Protein AF-A0A444Z2K1-F1 (afdb_monomer)

Solvent-accessible surface area (backbone atoms only — not comparable to full-atom values): 7486 Å² total; per-residue (Å²): 133,87,80,71,58,96,63,53,49,80,42,76,71,80,52,98,78,77,30,46,31,40,34,45,32,90,98,56,72,36,45,38,31,60,82,79,30,40,27,75,74,65,79,60,45,78,71,68,74,71,71,76,68,82,63,88,72,92,58,84,81,56,94,86,63,75,82,80,78,75,50,54,14,87,72,84,62,49,70,81,41,42,58,90,69,32,64,67,61,53,51,52,52,51,50,49,52,50,50,52,52,52,51,53,53,54,66,69,66,56,78,82,73,96,77,135

InterPro domains:
  IPR001878 Zinc finger, CCHC-type [PS50158] (72-87)
  IPR03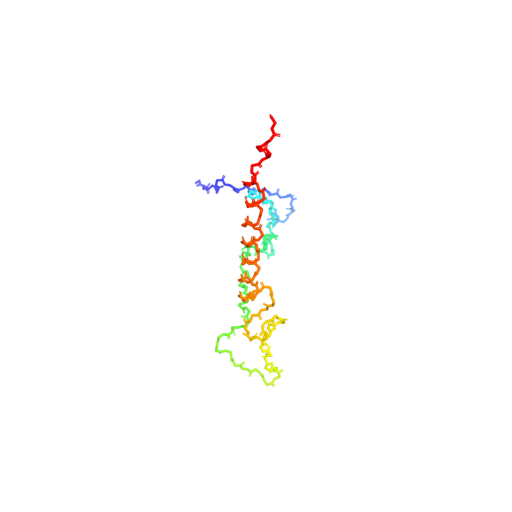6875 Zinc finger, CCHC-type superfamily [SSF57756] (60-91)

Radius of gyration: 28.76 Å; Cα contacts (8 Å, |Δi|>4): 104; chains: 1; bounding box: 55×43×86 Å

Secondary structure (DSSP, 8-state):
-----TT-EEEE---TTS-EEEEE-TT--EEEETTTTEETTSS--SS---PPPS-SSSPPPPTT-PPPPPPBPTTT--BSS-GGG-HHHHHHHHHHHHHHHHHHHHHHTS-S----

pLDDT: mean 75.13, std 15.05, range [37.66, 96.12]

Sequence (116 aa):
MTKLSRNWFPQWSGDENEVLYEVQGWPTDMVVYLGSRTCTCRFWQLTVKIKPGRPTINRREDKDEQPYNPIRCLYCGEVGHNRRTCKVKKQEEAAEQARLMQLQLAVVATPADANA

Mean predicted aligned error: 17.89 Å

Organism: Arachis hypogaea (NCBI:txid3818)

Foldseek 3Di:
DDDPDPFWDWDQPPDPVSQWTWIDGPPDIWIAGNVQQAIPVNPGRPDPPPPPDQDPPPDDDDPPDDDDDFDAEPPPRDGDDYVVPDPVVVVVVVVVVVVVVVVVVVVVPDPDDPDD

Structure (mmCIF, N/CA/C/O backbone):
data_AF-A0A444Z2K1-F1
#
_entry.id   AF-A0A444Z2K1-F1
#
loop_
_atom_site.group_PDB
_atom_site.id
_atom_site.type_symbol
_atom_site.label_atom_id
_atom_site.label_alt_id
_atom_site.label_comp_id
_atom_site.label_asym_id
_atom_site.label_entity_id
_atom_site.label_seq_id
_atom_site.pdbx_PDB_ins_code
_atom_site.Cartn_x
_atom_site.Cartn_y
_atom_site.Cartn_z
_atom_site.occupancy
_atom_site.B_iso_or_equiv
_atom_site.auth_seq_id
_atom_site.auth_comp_id
_atom_site.auth_asym_id
_atom_site.auth_atom_id
_atom_site.pdbx_PDB_model_num
ATOM 1 N N . MET A 1 1 ? 30.042 31.750 -15.075 1.00 37.66 1 MET A N 1
ATOM 2 C CA . MET A 1 1 ? 30.281 30.977 -13.837 1.00 37.66 1 MET A CA 1
ATOM 3 C C . MET A 1 1 ? 29.100 30.054 -13.604 1.00 37.66 1 MET A C 1
ATOM 5 O O . MET A 1 1 ? 28.005 30.529 -13.330 1.00 37.66 1 MET A O 1
ATOM 9 N N . THR A 1 2 ? 29.292 28.754 -13.806 1.00 45.09 2 THR A N 1
ATOM 10 C CA . THR A 1 2 ? 28.287 27.714 -13.560 1.00 45.09 2 THR A CA 1
ATOM 11 C C . THR A 1 2 ? 28.007 27.631 -12.062 1.00 45.09 2 THR A C 1
ATOM 13 O O . THR A 1 2 ? 28.887 27.329 -11.261 1.00 45.09 2 THR A O 1
ATOM 16 N N . LYS A 1 3 ? 26.776 27.958 -11.665 1.00 43.56 3 LYS A N 1
ATOM 17 C CA . LYS A 1 3 ? 26.312 27.842 -10.281 1.00 43.56 3 LYS A CA 1
ATOM 18 C C . LYS A 1 3 ? 26.137 26.357 -9.968 1.00 43.56 3 LYS A C 1
ATOM 20 O O . LYS A 1 3 ? 25.122 25.777 -10.344 1.00 43.56 3 LYS A O 1
ATOM 25 N N . LEU A 1 4 ? 27.132 25.743 -9.330 1.00 55.75 4 LEU A N 1
ATOM 26 C CA . LEU A 1 4 ? 27.011 24.369 -8.843 1.00 55.75 4 LEU A CA 1
ATOM 27 C C . LEU A 1 4 ? 25.853 24.298 -7.839 1.00 55.75 4 LEU A C 1
ATOM 29 O O . LEU A 1 4 ? 25.661 25.200 -7.013 1.00 55.75 4 LEU A O 1
ATOM 33 N N . SER A 1 5 ? 25.037 23.252 -7.941 1.00 60.22 5 SER A N 1
ATOM 34 C CA . SER A 1 5 ? 24.012 22.968 -6.941 1.00 60.22 5 SER A CA 1
ATOM 35 C C 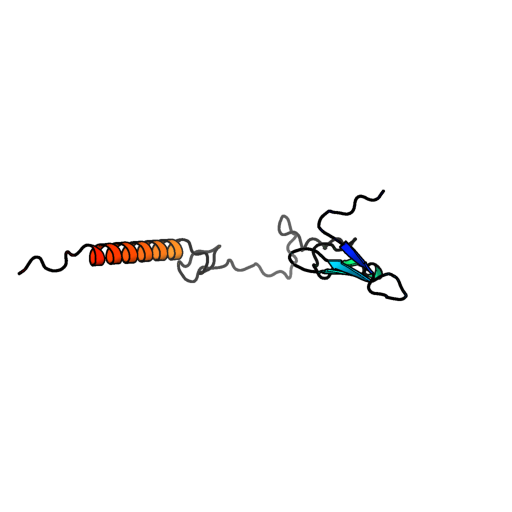. SER A 1 5 ? 24.687 22.790 -5.584 1.00 60.22 5 SER A C 1
ATOM 37 O O . SER A 1 5 ? 25.648 22.037 -5.477 1.00 60.22 5 SER A O 1
ATOM 39 N N . ARG A 1 6 ? 24.174 23.458 -4.546 1.00 60.94 6 ARG A N 1
ATOM 40 C CA . ARG A 1 6 ? 24.811 23.556 -3.216 1.00 60.94 6 ARG A CA 1
ATOM 41 C C . ARG A 1 6 ? 25.073 22.208 -2.517 1.00 60.94 6 ARG A C 1
ATOM 43 O O . ARG A 1 6 ? 25.789 22.186 -1.526 1.00 60.94 6 ARG A O 1
ATOM 50 N N . ASN A 1 7 ? 24.489 21.118 -3.016 1.00 63.72 7 ASN A N 1
ATOM 51 C CA . ASN A 1 7 ? 24.426 19.822 -2.343 1.00 63.72 7 ASN A CA 1
ATOM 52 C C . ASN A 1 7 ? 24.842 18.639 -3.234 1.00 63.72 7 ASN A C 1
ATOM 54 O O . ASN A 1 7 ? 24.714 17.504 -2.789 1.00 63.72 7 ASN A O 1
ATOM 58 N N . TRP A 1 8 ? 25.291 18.886 -4.469 1.00 70.25 8 TRP A N 1
ATOM 59 C CA . TRP A 1 8 ? 25.720 17.818 -5.376 1.00 70.25 8 TRP A CA 1
ATOM 60 C C . TRP A 1 8 ? 27.050 18.175 -6.015 1.00 70.25 8 TRP A C 1
ATOM 62 O O . TRP A 1 8 ? 27.168 19.226 -6.653 1.00 70.25 8 TRP A O 1
ATOM 72 N N . PHE A 1 9 ? 28.021 17.283 -5.855 1.00 69.62 9 PHE A N 1
ATOM 73 C CA . PHE A 1 9 ? 29.368 17.440 -6.388 1.00 69.62 9 PHE A CA 1
ATOM 74 C C . PHE A 1 9 ? 29.663 16.273 -7.336 1.00 69.62 9 PHE A C 1
ATOM 76 O O . PHE A 1 9 ? 29.740 15.133 -6.876 1.00 69.62 9 PHE A O 1
ATOM 83 N N . PRO A 1 10 ? 29.762 16.521 -8.655 1.00 70.94 10 PRO A N 1
ATOM 84 C CA . PRO A 1 10 ? 30.174 15.498 -9.602 1.00 70.94 10 PRO A CA 1
ATOM 85 C C . PRO A 1 10 ? 31.695 15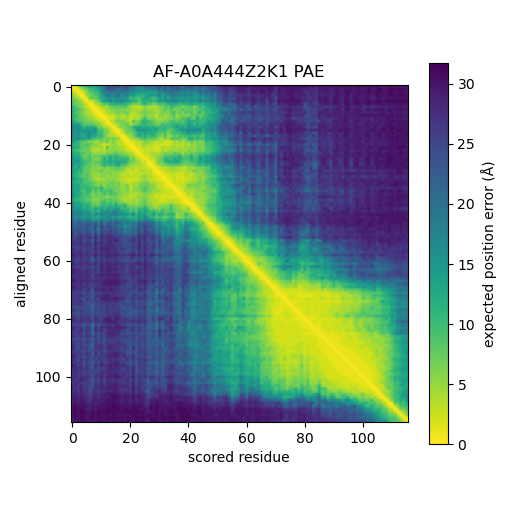.326 -9.551 1.00 70.94 10 PRO A C 1
ATOM 87 O O . PRO A 1 10 ? 32.443 16.292 -9.699 1.00 70.94 10 PRO A O 1
ATOM 90 N N . GLN A 1 11 ? 32.139 14.089 -9.384 1.00 75.62 11 GLN A N 1
ATOM 91 C CA . GLN A 1 11 ? 33.523 13.659 -9.461 1.00 75.62 11 GLN A CA 1
ATOM 92 C C . GLN A 1 11 ? 33.667 12.673 -10.623 1.00 75.62 11 GLN A C 1
ATOM 94 O O . GLN A 1 11 ? 32.896 11.725 -10.760 1.00 75.62 11 GLN A O 1
ATOM 99 N N . TRP A 1 12 ? 34.627 12.935 -11.506 1.00 72.62 12 TRP A N 1
ATOM 100 C CA . TRP A 1 12 ? 34.939 12.042 -12.619 1.00 72.62 12 TRP A CA 1
ATOM 101 C C . TRP A 1 12 ? 35.684 10.805 -12.106 1.00 72.62 12 TRP A C 1
ATOM 103 O O . TRP A 1 12 ? 36.627 10.942 -11.325 1.00 72.62 12 TRP A O 1
ATOM 113 N N . SER A 1 13 ? 35.266 9.614 -12.542 1.00 71.12 13 SER A N 1
ATOM 114 C CA . SER A 1 13 ? 35.782 8.338 -12.020 1.00 71.12 13 SER A CA 1
ATOM 115 C C . SER A 1 13 ? 37.049 7.828 -12.726 1.00 71.12 13 SER A C 1
ATOM 117 O O . SER A 1 13 ? 37.544 6.761 -12.373 1.00 71.12 13 SER A O 1
ATOM 119 N N . GLY A 1 14 ? 37.602 8.564 -13.697 1.00 67.12 14 GLY A N 1
ATOM 120 C CA . GLY A 1 14 ? 38.869 8.197 -14.344 1.00 67.12 14 GLY A CA 1
ATOM 121 C C . GLY A 1 14 ? 38.747 7.292 -15.575 1.00 67.12 14 GLY A C 1
ATOM 122 O O . GLY A 1 14 ? 39.718 6.630 -15.934 1.00 67.12 14 GLY A O 1
ATOM 123 N N . ASP A 1 15 ? 37.573 7.208 -16.203 1.00 68.25 15 ASP A N 1
ATOM 124 C CA . ASP A 1 15 ? 37.353 6.363 -17.376 1.00 68.25 15 ASP A CA 1
ATOM 125 C C . ASP A 1 15 ? 37.859 7.013 -18.676 1.00 68.25 15 ASP A C 1
ATOM 127 O O . ASP A 1 15 ? 37.592 8.179 -18.937 1.00 68.25 15 ASP A O 1
ATOM 131 N N . GLU A 1 16 ? 38.526 6.252 -19.555 1.00 67.19 16 GLU A N 1
ATOM 132 C CA . GLU A 1 16 ? 39.083 6.765 -20.831 1.00 67.19 16 GLU A CA 1
ATOM 133 C C . GLU A 1 16 ? 38.053 7.450 -21.747 1.00 67.19 16 GLU A C 1
ATOM 135 O O . GLU A 1 16 ? 38.420 8.193 -22.653 1.00 67.19 16 GLU A O 1
ATOM 140 N N . ASN A 1 17 ? 36.765 7.191 -21.525 1.00 64.06 17 ASN A N 1
ATOM 141 C CA . ASN A 1 17 ? 35.672 7.677 -22.358 1.00 64.06 17 ASN A CA 1
ATOM 142 C C . ASN A 1 17 ? 34.931 8.889 -21.759 1.00 64.06 17 ASN A C 1
ATOM 144 O O . ASN A 1 17 ? 34.002 9.375 -22.399 1.00 64.06 17 ASN A O 1
ATOM 148 N N . GLU A 1 18 ? 35.298 9.362 -20.558 1.00 65.06 18 GLU A N 1
ATOM 149 C CA . GLU A 1 18 ? 34.615 10.456 -19.838 1.00 65.06 18 GLU A CA 1
ATOM 150 C C . GLU A 1 18 ? 33.089 10.263 -19.717 1.00 65.06 18 GLU A C 1
ATOM 152 O O . GLU A 1 18 ? 32.297 11.208 -19.774 1.00 65.06 18 GLU A O 1
ATOM 157 N N . VAL A 1 19 ? 32.634 9.017 -19.576 1.00 70.62 19 VAL A N 1
ATOM 158 C CA . VAL A 1 19 ? 31.206 8.687 -19.521 1.00 70.62 19 VAL A CA 1
ATOM 159 C C . VAL A 1 19 ? 30.730 8.343 -18.119 1.00 70.62 19 VAL A C 1
ATOM 161 O O . VAL A 1 19 ? 29.520 8.197 -17.943 1.00 70.62 19 VAL A O 1
ATOM 164 N N . LEU A 1 20 ? 31.617 8.234 -17.129 1.00 76.56 20 LEU A N 1
ATOM 165 C CA . LEU A 1 20 ? 31.278 7.830 -15.770 1.00 76.56 20 LEU A CA 1
ATOM 166 C C . LEU A 1 20 ? 31.559 8.928 -14.740 1.00 76.56 20 LEU A C 1
ATOM 168 O O . LEU A 1 20 ? 32.699 9.345 -14.534 1.00 76.56 20 LEU A O 1
ATOM 172 N N . TYR A 1 21 ? 30.500 9.351 -14.051 1.00 78.38 21 TYR A N 1
ATOM 173 C CA . TYR A 1 21 ? 30.582 10.330 -12.973 1.00 78.38 21 TYR A CA 1
ATOM 174 C C . TYR A 1 21 ? 29.968 9.783 -11.692 1.00 78.38 21 TYR A C 1
ATOM 176 O O . TYR A 1 21 ? 28.803 9.381 -11.663 1.00 78.38 21 TYR A O 1
ATOM 184 N N . GLU A 1 22 ? 30.734 9.842 -10.614 1.00 78.38 22 GLU A N 1
ATOM 185 C CA . GLU A 1 22 ? 30.241 9.684 -9.254 1.00 78.38 22 GLU A CA 1
ATOM 186 C C . GLU A 1 22 ? 29.721 11.032 -8.765 1.00 78.38 22 GLU A C 1
ATOM 188 O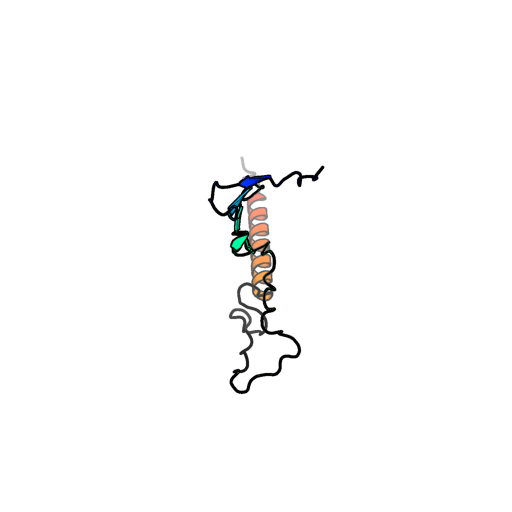 O . GLU A 1 22 ? 30.421 12.038 -8.788 1.00 78.38 22 GLU A O 1
ATOM 193 N N . VAL A 1 23 ? 28.463 11.086 -8.349 1.00 79.62 23 VAL A N 1
ATOM 194 C CA . VAL A 1 23 ? 27.836 12.300 -7.835 1.00 79.62 23 VAL A CA 1
ATOM 195 C C . VAL A 1 23 ? 27.538 12.082 -6.363 1.00 79.62 23 VAL A C 1
ATOM 197 O O . VAL A 1 23 ? 26.671 11.282 -6.007 1.00 79.62 23 VAL A O 1
ATOM 200 N N . GLN A 1 24 ? 28.259 12.810 -5.515 1.00 71.31 24 GLN A N 1
ATOM 201 C CA . GLN A 1 24 ? 28.083 12.746 -4.069 1.00 71.31 24 GLN A CA 1
ATOM 202 C C . GLN A 1 24 ? 26.971 13.694 -3.622 1.00 71.31 24 GLN A C 1
ATOM 204 O O . GLN A 1 24 ? 26.943 14.867 -4.017 1.00 71.31 24 GLN A O 1
ATOM 209 N N . GLY A 1 25 ? 26.054 13.181 -2.801 1.00 66.88 25 GLY A N 1
ATOM 210 C CA . GLY A 1 25 ? 24.911 13.927 -2.280 1.00 66.88 25 GLY A CA 1
ATOM 211 C C . GLY A 1 25 ? 24.256 13.227 -1.092 1.00 66.88 25 GLY A C 1
ATOM 212 O O . GLY A 1 25 ? 24.180 12.007 -1.020 1.00 66.88 25 GLY A O 1
ATOM 213 N N . TRP A 1 26 ? 23.762 13.994 -0.123 1.00 60.66 26 TRP A N 1
ATOM 214 C CA . TRP A 1 26 ? 23.078 13.428 1.045 1.00 60.66 26 TRP A CA 1
ATOM 215 C C . TRP A 1 26 ? 21.630 13.057 0.669 1.00 60.66 26 TRP A C 1
ATOM 217 O O . TRP A 1 26 ? 20.949 13.916 0.099 1.00 60.66 26 TRP A O 1
ATOM 227 N N . PRO A 1 27 ? 21.101 11.849 0.966 1.00 65.81 27 PRO A N 1
ATOM 228 C CA . PRO A 1 27 ? 21.628 10.770 1.818 1.00 65.81 27 PRO A CA 1
ATOM 229 C C . PRO A 1 27 ? 22.349 9.614 1.084 1.00 65.81 27 PRO A C 1
ATOM 231 O O . PRO A 1 27 ? 22.656 8.610 1.722 1.00 65.81 27 PRO A O 1
ATOM 234 N N . THR A 1 28 ? 22.578 9.694 -0.231 1.00 69.00 28 THR A N 1
ATOM 235 C CA . THR A 1 28 ? 23.198 8.608 -1.015 1.00 69.00 28 THR A CA 1
ATOM 236 C C . THR A 1 28 ? 24.033 9.137 -2.173 1.00 69.00 28 THR A C 1
ATOM 238 O O . THR A 1 28 ? 23.536 9.937 -2.969 1.00 69.00 28 THR A O 1
ATOM 241 N N . ASP A 1 29 ? 25.217 8.561 -2.350 1.00 77.19 29 ASP A N 1
ATOM 242 C CA . ASP A 1 29 ? 26.027 8.752 -3.549 1.00 77.19 29 ASP A CA 1
ATOM 243 C C . ASP A 1 29 ? 25.429 7.983 -4.734 1.00 77.19 29 ASP A C 1
ATOM 245 O O . ASP A 1 29 ? 24.838 6.906 -4.587 1.00 77.19 29 ASP A O 1
ATOM 249 N N . MET A 1 30 ? 25.544 8.557 -5.928 1.00 77.50 30 MET A N 1
ATOM 250 C CA . MET A 1 30 ? 24.954 8.020 -7.153 1.00 77.50 30 MET A CA 1
ATOM 251 C C . MET A 1 30 ? 25.993 7.985 -8.264 1.00 77.50 30 MET A C 1
ATOM 253 O O . MET A 1 30 ? 26.898 8.806 -8.303 1.00 77.50 30 MET A O 1
ATOM 257 N N . VAL A 1 31 ? 25.832 7.062 -9.207 1.00 80.69 31 VAL A N 1
ATOM 258 C CA . VAL A 1 31 ? 26.719 6.947 -10.364 1.00 80.69 31 VAL A CA 1
ATOM 259 C C . VAL A 1 31 ? 25.912 7.235 -11.622 1.00 80.69 31 VAL A C 1
ATOM 261 O O . VAL A 1 31 ? 24.866 6.619 -11.862 1.00 80.69 31 VAL A O 1
ATOM 264 N N . VAL A 1 32 ? 26.383 8.199 -12.405 1.00 80.88 32 VAL A N 1
ATOM 265 C CA . VAL A 1 32 ? 25.783 8.649 -13.657 1.00 80.88 32 VAL A CA 1
ATOM 266 C C . VAL A 1 32 ? 26.658 8.184 -14.810 1.00 80.88 32 VAL A C 1
ATOM 268 O O . VAL A 1 32 ? 27.811 8.582 -14.940 1.00 80.88 32 VAL A O 1
ATOM 271 N N . TYR A 1 33 ? 26.069 7.364 -15.672 1.00 80.19 33 TYR A N 1
ATOM 272 C CA . TYR A 1 33 ? 26.671 6.885 -16.906 1.00 80.19 33 TYR A CA 1
ATOM 273 C C . TYR A 1 33 ? 26.128 7.735 -18.062 1.00 80.19 33 TYR A C 1
ATOM 275 O O . TYR A 1 33 ? 24.978 7.562 -18.477 1.00 80.19 33 TYR A O 1
ATOM 283 N N . LEU A 1 34 ? 26.918 8.673 -18.582 1.00 75.50 34 LEU A N 1
ATOM 284 C CA . LEU A 1 34 ? 26.542 9.555 -19.692 1.00 75.50 34 LEU A CA 1
ATOM 285 C C . LEU A 1 34 ? 26.409 8.796 -21.017 1.00 75.50 34 LEU A C 1
ATOM 287 O O . LEU A 1 34 ? 25.475 9.068 -21.772 1.00 75.50 34 LEU A O 1
ATOM 291 N N . GLY A 1 35 ? 27.264 7.798 -21.266 1.00 72.50 35 GLY A N 1
ATOM 292 C CA . GLY A 1 35 ? 27.227 6.982 -22.487 1.00 72.50 35 GLY A CA 1
ATOM 293 C C . GLY A 1 35 ? 25.900 6.237 -22.665 1.00 72.50 35 GLY A C 1
ATOM 294 O O . GLY A 1 35 ? 25.320 6.226 -23.748 1.00 72.50 35 GLY A O 1
ATOM 295 N N . SER A 1 36 ? 25.360 5.691 -21.573 1.00 68.50 36 SER A N 1
ATOM 296 C CA . SER A 1 36 ? 24.049 5.030 -21.544 1.00 68.50 36 SER A CA 1
ATOM 297 C C . SER A 1 36 ? 22.912 5.938 -21.066 1.00 68.50 36 SER A C 1
ATOM 299 O O . SER A 1 36 ? 21.758 5.514 -21.055 1.00 68.50 36 SER A O 1
ATOM 301 N N . ARG A 1 37 ? 23.203 7.193 -20.694 1.00 72.31 37 ARG A N 1
ATOM 302 C CA . ARG A 1 37 ? 22.248 8.187 -20.169 1.00 72.31 37 ARG A CA 1
ATOM 303 C C . ARG A 1 37 ? 21.445 7.683 -18.960 1.00 72.31 37 ARG A C 1
ATOM 305 O O . ARG A 1 37 ? 20.258 7.992 -18.815 1.00 72.31 37 ARG A O 1
ATOM 312 N N . THR A 1 38 ? 22.080 6.910 -18.080 1.00 73.88 38 THR A N 1
ATOM 313 C CA . THR A 1 38 ? 21.446 6.243 -16.927 1.00 73.88 38 THR A CA 1
ATOM 314 C C . THR A 1 38 ? 22.101 6.622 -15.599 1.00 73.88 38 THR A C 1
ATOM 316 O O . THR A 1 38 ? 23.322 6.635 -15.504 1.00 73.88 38 THR A O 1
ATOM 319 N N . CYS A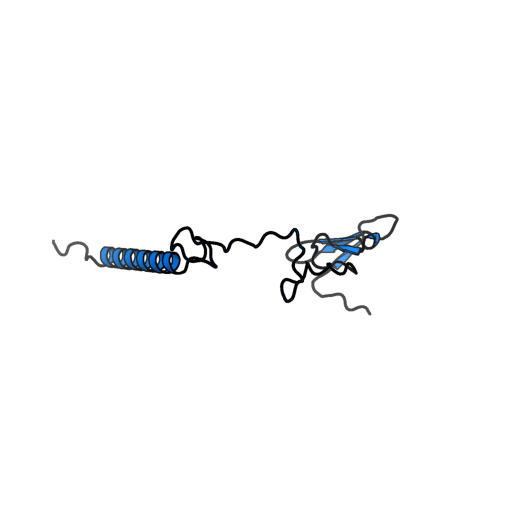 1 39 ? 21.294 6.836 -14.554 1.00 79.88 39 CYS A N 1
ATOM 320 C CA . CYS A 1 39 ? 21.734 6.976 -13.157 1.00 79.88 39 CYS A CA 1
ATOM 321 C C . CYS A 1 39 ? 21.401 5.716 -12.343 1.00 79.88 39 CYS A C 1
ATOM 323 O O . CYS A 1 39 ? 20.301 5.171 -12.494 1.00 79.88 39 CYS A O 1
ATOM 325 N N . THR A 1 40 ? 22.277 5.298 -11.420 1.00 77.38 40 THR A N 1
ATOM 326 C CA . THR A 1 40 ? 22.001 4.200 -10.461 1.00 77.38 40 THR A CA 1
ATOM 327 C C . THR A 1 40 ? 20.779 4.471 -9.589 1.00 77.38 40 THR A C 1
ATOM 329 O O . THR A 1 40 ? 20.033 3.553 -9.258 1.00 77.38 40 THR A O 1
ATOM 332 N N . CYS A 1 41 ? 20.505 5.742 -9.311 1.00 74.44 41 CYS A N 1
ATOM 333 C CA . CYS A 1 41 ? 19.313 6.205 -8.617 1.00 74.44 41 CYS A CA 1
ATOM 334 C C . CYS A 1 41 ? 18.001 5.944 -9.362 1.00 74.44 41 CYS A C 1
ATOM 336 O O . CYS A 1 41 ? 16.930 6.073 -8.773 1.00 74.44 41 CYS A O 1
ATOM 338 N N . ARG A 1 42 ? 18.061 5.664 -10.675 1.00 66.31 42 ARG A N 1
ATOM 339 C CA . ARG A 1 42 ? 16.924 5.548 -11.611 1.00 66.31 42 ARG A CA 1
ATOM 340 C C . ARG A 1 42 ? 15.980 6.758 -11.665 1.00 66.31 42 ARG A C 1
ATOM 342 O O . ARG A 1 42 ? 15.078 6.772 -12.494 1.00 66.31 42 ARG A O 1
ATOM 349 N N . PHE A 1 43 ? 16.211 7.775 -10.839 1.00 62.97 43 PHE A N 1
ATOM 350 C CA . PHE A 1 43 ? 15.441 9.008 -10.768 1.00 62.97 43 PHE A CA 1
ATOM 351 C C . PHE A 1 43 ? 15.780 9.944 -11.930 1.00 62.97 43 PHE A C 1
ATOM 353 O O . PHE A 1 43 ? 14.891 10.538 -12.532 1.00 62.97 43 PHE A O 1
ATOM 360 N N . TRP A 1 44 ? 17.064 10.040 -12.286 1.00 64.62 44 TRP A N 1
ATOM 361 C CA . TRP A 1 44 ? 17.547 10.839 -13.412 1.00 64.62 44 TRP A CA 1
ATOM 362 C C . TRP A 1 44 ? 18.034 9.922 -14.528 1.00 64.62 44 TRP A C 1
ATOM 364 O O . TRP A 1 44 ? 19.183 9.490 -14.557 1.00 64.62 44 TRP A O 1
ATOM 374 N N . GLN A 1 45 ? 17.144 9.593 -15.457 1.00 62.06 45 GLN A N 1
ATOM 375 C CA . GLN A 1 45 ? 17.544 8.991 -16.723 1.00 62.06 45 GLN A CA 1
ATOM 376 C C . GLN A 1 45 ? 17.533 10.085 -17.794 1.00 62.06 45 GLN A C 1
ATOM 378 O O . GLN A 1 45 ? 16.485 10.635 -18.124 1.00 62.06 45 GLN A O 1
ATOM 383 N N . LEU A 1 46 ? 18.705 10.428 -18.330 1.00 59.91 46 LEU A N 1
ATOM 384 C CA . LEU A 1 46 ? 18.950 11.643 -19.116 1.00 59.91 46 LEU A CA 1
ATOM 385 C C . LEU A 1 46 ? 18.344 11.629 -20.534 1.00 59.91 46 LEU A C 1
ATOM 387 O O . LEU A 1 46 ? 18.754 12.442 -21.348 1.00 59.91 46 LEU A O 1
ATOM 391 N N . THR A 1 47 ? 17.406 10.732 -20.877 1.00 56.31 47 THR A N 1
ATOM 392 C CA . THR A 1 47 ? 16.490 10.835 -22.057 1.00 56.31 47 THR A CA 1
ATOM 393 C C . THR A 1 47 ? 15.660 9.577 -22.336 1.00 56.31 47 THR A C 1
ATOM 395 O O . THR A 1 47 ? 14.955 9.533 -23.347 1.00 56.31 47 THR A O 1
ATOM 398 N N . VAL A 1 48 ? 15.655 8.544 -21.491 1.00 51.34 48 VAL A N 1
ATOM 399 C CA . VAL A 1 48 ? 14.663 7.478 -21.691 1.00 51.34 48 VAL A CA 1
ATOM 400 C C . VAL A 1 48 ? 13.312 8.000 -21.223 1.00 51.34 48 VAL A C 1
ATOM 402 O O . VAL A 1 48 ? 13.036 8.114 -20.032 1.00 51.34 48 VAL A O 1
ATOM 405 N N . LYS A 1 49 ? 12.458 8.336 -22.197 1.00 53.94 49 LYS A N 1
ATOM 406 C CA . LYS A 1 49 ? 11.011 8.352 -21.999 1.00 53.94 49 LYS A CA 1
ATOM 407 C C . LYS A 1 49 ? 10.684 7.008 -21.361 1.00 53.94 49 LYS A C 1
ATOM 409 O O . LYS A 1 49 ? 10.700 5.992 -22.058 1.00 53.94 49 LYS A O 1
ATOM 414 N N . ILE A 1 50 ? 10.450 6.983 -20.048 1.00 52.03 50 ILE A N 1
ATOM 415 C CA . ILE A 1 50 ? 9.826 5.830 -19.411 1.00 52.03 50 ILE A CA 1
ATOM 416 C C . ILE A 1 50 ? 8.555 5.642 -20.220 1.00 52.03 50 ILE A C 1
ATOM 418 O O . ILE A 1 50 ? 7.714 6.544 -20.242 1.00 52.03 50 ILE A O 1
ATOM 422 N N . LYS A 1 51 ? 8.471 4.549 -20.994 1.00 49.84 51 LYS A N 1
ATOM 423 C CA . LYS A 1 51 ? 7.237 4.237 -21.711 1.00 49.84 51 LYS A CA 1
ATOM 424 C C . LYS A 1 51 ? 6.173 4.283 -20.625 1.00 49.84 51 LYS A C 1
ATOM 426 O O . LYS A 1 51 ? 6.334 3.528 -19.660 1.00 49.84 51 LYS A O 1
ATOM 431 N N . PRO A 1 52 ? 5.172 5.182 -20.699 1.00 55.28 52 PRO A N 1
ATOM 432 C CA . PRO A 1 52 ? 4.076 5.093 -19.762 1.00 55.28 52 PRO A CA 1
ATOM 433 C C . PRO A 1 52 ? 3.626 3.641 -19.849 1.00 55.28 52 PRO A C 1
ATOM 435 O O . PRO A 1 52 ? 3.407 3.123 -20.951 1.00 55.28 52 PRO A O 1
ATOM 438 N N . GLY A 1 53 ? 3.625 2.948 -18.708 1.00 60.44 53 GLY A N 1
ATOM 439 C CA . GLY A 1 53 ? 2.993 1.640 -18.643 1.00 60.44 53 GLY A CA 1
ATOM 440 C C . GLY A 1 53 ? 1.617 1.761 -19.293 1.00 60.44 53 GLY A C 1
ATOM 441 O O . GLY A 1 53 ? 1.044 2.856 -19.314 1.00 60.44 53 GLY A O 1
ATOM 442 N N . ARG A 1 54 ? 1.130 0.674 -19.899 1.00 62.88 54 ARG A N 1
ATOM 443 C CA . ARG A 1 54 ? -0.101 0.713 -20.690 1.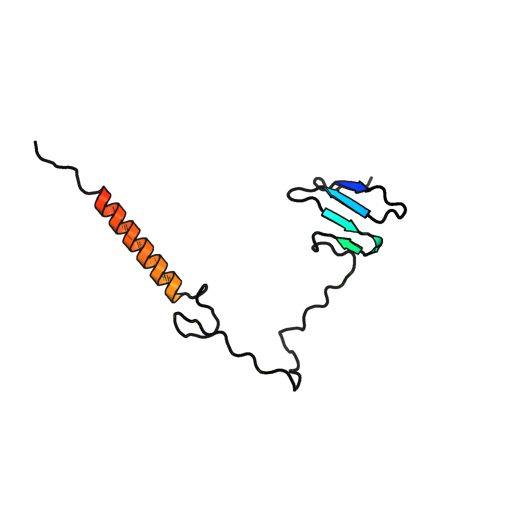00 62.88 54 ARG A CA 1
ATOM 444 C C . ARG A 1 54 ? -1.181 1.526 -19.940 1.00 62.88 54 ARG A C 1
ATOM 446 O O . ARG A 1 54 ? -1.457 1.186 -18.788 1.00 62.88 54 ARG A O 1
ATOM 453 N N . PRO A 1 55 ? -1.737 2.599 -20.541 1.00 66.12 55 PRO A N 1
ATOM 454 C CA . PRO A 1 55 ? -2.672 3.485 -19.855 1.00 66.12 55 PRO A CA 1
ATOM 455 C C . PRO A 1 55 ? -3.820 2.684 -19.244 1.00 66.12 55 PRO A C 1
ATOM 457 O O . PRO A 1 55 ? -4.421 1.857 -19.925 1.00 66.12 55 PRO A O 1
ATOM 460 N N . THR A 1 56 ? -4.111 2.901 -17.963 1.00 59.06 56 THR A N 1
ATOM 461 C CA . THR A 1 56 ? -5.198 2.196 -17.263 1.00 59.06 56 THR A CA 1
ATOM 462 C C . THR A 1 56 ? -6.577 2.751 -17.619 1.00 59.06 56 THR A C 1
ATOM 464 O O . THR A 1 56 ? -7.578 2.068 -17.435 1.00 59.06 56 THR A O 1
ATOM 467 N N . ILE A 1 57 ? -6.637 3.979 -18.141 1.00 59.75 57 ILE A N 1
ATOM 468 C CA . ILE A 1 57 ? -7.873 4.705 -18.444 1.00 59.75 57 ILE A CA 1
ATOM 469 C C . ILE A 1 57 ? -8.095 4.696 -19.962 1.00 59.75 57 ILE A C 1
ATOM 471 O O . ILE A 1 57 ? -7.186 5.035 -20.718 1.00 59.75 57 ILE A O 1
ATOM 475 N N . ASN A 1 58 ? -9.303 4.324 -20.401 1.00 66.06 58 ASN A N 1
ATOM 476 C CA . ASN A 1 58 ? -9.712 4.232 -21.814 1.00 66.06 58 ASN A CA 1
ATOM 477 C C . ASN A 1 58 ? -8.851 3.281 -22.673 1.00 66.06 58 ASN A C 1
ATOM 479 O O . ASN A 1 58 ? -8.634 3.514 -23.865 1.00 66.06 58 ASN A O 1
ATOM 483 N N . ARG A 1 59 ? -8.346 2.201 -22.071 1.00 71.56 59 ARG A N 1
ATOM 484 C CA . ARG A 1 59 ? -7.642 1.124 -22.775 1.00 71.56 59 ARG A CA 1
ATOM 485 C C . ARG A 1 59 ? -8.628 0.324 -23.630 1.00 71.56 59 ARG A C 1
ATOM 487 O O . ARG A 1 59 ? -9.688 -0.055 -23.147 1.00 71.56 59 ARG A O 1
ATOM 494 N N . ARG A 1 60 ? -8.253 0.019 -24.877 1.00 72.19 60 ARG A N 1
ATOM 495 C CA . ARG A 1 60 ? -8.909 -1.048 -25.647 1.00 72.19 60 ARG A CA 1
ATOM 496 C C . ARG A 1 60 ? -8.475 -2.392 -25.070 1.00 72.19 60 ARG A C 1
ATOM 498 O O . ARG A 1 60 ? -7.275 -2.657 -25.015 1.00 72.19 60 ARG A O 1
ATOM 505 N N . GLU A 1 61 ? -9.436 -3.187 -24.623 1.00 72.50 61 GLU A N 1
ATOM 506 C CA . GLU A 1 61 ? -9.199 -4.541 -24.121 1.00 72.50 61 GLU A CA 1
ATOM 507 C C . GLU A 1 61 ? -8.797 -5.439 -25.301 1.00 72.50 61 GLU A C 1
ATOM 509 O O . GLU A 1 61 ? -9.514 -5.516 -26.304 1.00 72.50 61 GLU A O 1
ATOM 514 N N . ASP A 1 62 ? -7.618 -6.063 -25.225 1.00 77.81 62 ASP A N 1
ATOM 515 C CA . ASP A 1 62 ? -7.218 -7.069 -26.213 1.00 77.81 62 ASP A CA 1
ATOM 516 C C . ASP A 1 62 ? -8.030 -8.354 -25.990 1.00 77.81 62 ASP A C 1
ATOM 518 O O . ASP A 1 62 ? -8.410 -8.673 -24.866 1.00 77.81 62 ASP A O 1
ATOM 522 N N . LYS A 1 63 ? -8.289 -9.122 -27.055 1.00 75.00 63 LYS A N 1
ATOM 523 C CA . LYS A 1 63 ? -9.149 -10.323 -26.992 1.00 75.00 63 LYS A CA 1
ATOM 524 C C . LYS A 1 63 ? -8.648 -11.404 -26.024 1.00 75.00 63 LYS A C 1
ATOM 526 O O . LYS A 1 63 ? -9.452 -12.198 -25.549 1.00 75.00 63 LYS A O 1
ATOM 531 N N . ASP A 1 64 ? -7.348 -11.418 -25.745 1.00 78.75 64 ASP A N 1
ATOM 532 C CA . ASP A 1 64 ? -6.687 -12.392 -24.872 1.00 78.75 64 ASP A CA 1
ATOM 533 C C . ASP A 1 64 ? -6.543 -11.891 -23.421 1.00 78.75 64 ASP A C 1
ATOM 535 O O . ASP A 1 64 ? -5.990 -12.583 -22.564 1.00 78.75 64 ASP A O 1
ATOM 539 N N . GLU A 1 65 ? -7.015 -10.676 -23.119 1.00 72.19 65 GLU A N 1
ATOM 540 C CA . GLU A 1 65 ? -6.990 -10.131 -21.764 1.00 72.19 65 GLU A CA 1
ATOM 541 C C . GLU A 1 65 ? -8.129 -10.712 -20.937 1.00 72.19 65 GLU A C 1
ATOM 543 O O . GLU A 1 65 ? -9.307 -10.429 -21.150 1.00 72.19 65 GLU A O 1
ATOM 548 N N . GLN A 1 66 ? -7.770 -11.527 -19.950 1.00 74.81 66 GLN A N 1
ATOM 549 C CA . GLN A 1 66 ? -8.748 -12.046 -19.012 1.00 74.81 66 GLN A CA 1
ATOM 550 C C . GLN A 1 66 ? -9.184 -10.932 -18.040 1.00 74.81 66 GLN A C 1
ATOM 552 O O . GLN A 1 66 ? -8.321 -10.234 -17.491 1.00 74.81 66 GLN A O 1
ATOM 557 N N . PRO A 1 67 ? -10.495 -10.755 -17.794 1.00 72.19 67 PRO A N 1
ATOM 558 C CA . PRO A 1 67 ? -10.986 -9.744 -16.868 1.00 72.19 67 PRO A CA 1
ATOM 559 C C . PRO A 1 67 ? -10.401 -9.957 -15.470 1.00 72.19 67 PRO A C 1
ATOM 561 O O . PRO A 1 67 ? -10.376 -11.067 -14.933 1.00 72.19 67 PRO A O 1
ATOM 564 N N . TYR A 1 68 ? -9.905 -8.872 -14.879 1.00 75.62 68 TYR A N 1
ATOM 565 C CA . TYR A 1 68 ? -9.298 -8.910 -13.557 1.00 75.62 68 TYR A CA 1
ATOM 566 C C . TYR A 1 68 ? -10.344 -9.222 -12.485 1.00 75.62 68 TYR A C 1
ATOM 568 O O . TYR A 1 68 ? -11.324 -8.493 -12.327 1.00 75.62 68 TYR A O 1
ATOM 576 N N . ASN A 1 69 ? -10.100 -10.268 -11.695 1.00 81.25 69 ASN A N 1
ATOM 577 C CA . ASN A 1 69 ? -10.933 -10.573 -10.539 1.00 81.25 69 ASN A CA 1
ATOM 578 C C . ASN A 1 69 ? -10.719 -9.519 -9.439 1.00 81.25 69 ASN A C 1
ATOM 580 O O . ASN A 1 69 ? -9.593 -9.375 -8.953 1.00 81.25 69 ASN A O 1
ATOM 584 N N . PRO A 1 70 ? -11.774 -8.810 -8.994 1.00 85.56 70 PRO A N 1
ATOM 585 C CA . PRO A 1 70 ? -11.649 -7.799 -7.952 1.00 85.56 70 PRO A CA 1
ATOM 586 C C . PRO A 1 70 ? -11.054 -8.378 -6.664 1.00 85.56 70 PRO A C 1
ATOM 588 O O . PRO A 1 70 ? -11.484 -9.434 -6.191 1.00 85.56 70 PRO A O 1
ATOM 591 N N . ILE A 1 71 ? -10.093 -7.662 -6.067 1.00 89.00 71 ILE A N 1
ATOM 592 C CA . ILE A 1 71 ? -9.479 -8.051 -4.788 1.00 89.00 71 ILE A CA 1
ATOM 593 C C . ILE A 1 71 ? -10.572 -8.128 -3.728 1.00 89.00 71 ILE A C 1
ATOM 595 O O . ILE A 1 71 ? -11.248 -7.131 -3.484 1.00 89.00 71 ILE A O 1
ATOM 599 N N . ARG A 1 72 ? -10.712 -9.287 -3.080 1.00 93.31 72 ARG A N 1
ATOM 600 C CA . ARG A 1 72 ? -11.594 -9.489 -1.925 1.00 93.31 72 ARG A CA 1
ATOM 601 C C . ARG A 1 72 ? -10.792 -9.464 -0.634 1.00 93.31 72 ARG A C 1
ATOM 603 O O . ARG A 1 72 ? -9.732 -10.083 -0.523 1.00 93.31 72 ARG A O 1
ATOM 610 N N . CYS A 1 73 ? -11.319 -8.774 0.363 1.00 96.12 73 CYS A N 1
ATOM 611 C CA . CYS A 1 73 ? -10.729 -8.732 1.683 1.00 96.12 73 CYS A CA 1
ATOM 612 C C . CYS A 1 73 ? -10.964 -10.056 2.426 1.00 96.12 73 CYS A C 1
ATOM 614 O O . CYS A 1 73 ? -12.099 -10.429 2.690 1.00 96.12 73 CYS A O 1
ATOM 616 N N . LEU A 1 74 ? -9.898 -10.737 2.860 1.00 93.69 74 LEU A N 1
ATOM 617 C CA . LEU A 1 74 ? -9.983 -11.955 3.692 1.00 93.69 74 LEU A CA 1
ATOM 618 C C . LEU A 1 74 ? -10.422 -11.686 5.148 1.00 93.69 74 LEU A C 1
ATOM 620 O O . LEU A 1 74 ? -10.343 -12.579 5.990 1.00 93.69 74 LEU A O 1
ATOM 624 N N . TYR A 1 75 ? -10.754 -10.441 5.490 1.00 94.62 75 TYR A N 1
ATOM 625 C CA . TYR A 1 75 ? -11.258 -10.074 6.812 1.00 94.62 75 TYR A CA 1
ATOM 626 C C . TYR A 1 75 ? -12.767 -9.841 6.779 1.00 94.62 75 TYR A C 1
ATOM 628 O O . TYR A 1 75 ? -13.509 -10.618 7.360 1.00 94.62 75 TYR A O 1
ATOM 636 N N . CYS A 1 76 ? -13.216 -8.818 6.047 1.00 94.75 76 CYS A N 1
ATOM 637 C CA . CYS A 1 76 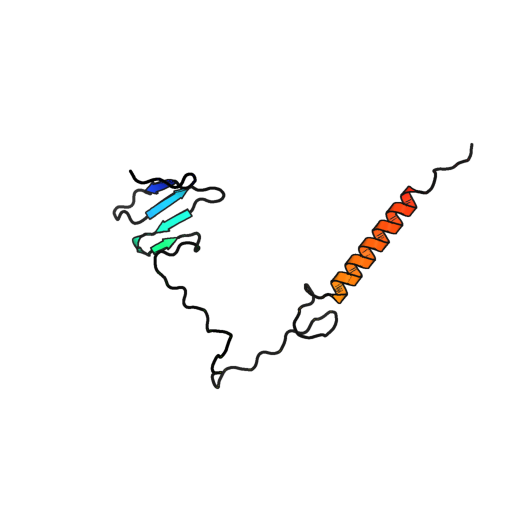? -14.633 -8.458 5.957 1.00 94.75 76 CYS A CA 1
ATOM 638 C C . CYS A 1 76 ? -15.353 -9.018 4.716 1.00 94.75 76 CYS A C 1
ATOM 640 O O . CYS A 1 76 ? -16.558 -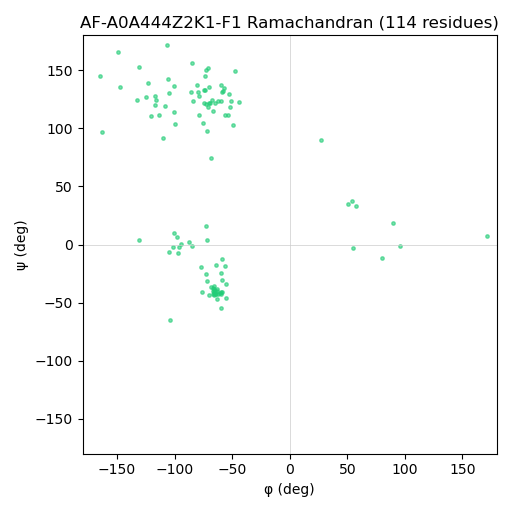8.847 4.591 1.00 94.75 76 CYS A O 1
ATOM 642 N N . GLY A 1 77 ? -14.647 -9.644 3.767 1.00 92.44 77 GLY A N 1
ATOM 643 C CA . GLY A 1 77 ? -15.237 -10.211 2.545 1.00 92.44 77 GLY A CA 1
ATOM 644 C C . GLY A 1 77 ? -15.535 -9.207 1.421 1.00 92.44 77 GLY A C 1
ATOM 645 O O . GLY A 1 77 ? -15.780 -9.620 0.285 1.00 92.44 77 GLY A O 1
ATOM 646 N N . GLU A 1 78 ? -15.478 -7.903 1.696 1.00 93.12 78 GLU A N 1
ATOM 647 C CA . GLU A 1 78 ? -15.767 -6.853 0.713 1.00 93.12 78 GLU A CA 1
ATOM 648 C C . GLU A 1 78 ? -14.675 -6.726 -0.363 1.00 93.12 78 GLU A C 1
ATOM 650 O O . GLU A 1 78 ? -13.497 -7.018 -0.132 1.00 93.12 78 GLU A O 1
ATOM 655 N N . VAL A 1 79 ? -15.069 -6.275 -1.558 1.00 93.06 79 VAL A N 1
ATOM 656 C CA . VAL A 1 79 ? -14.156 -6.049 -2.690 1.00 93.06 79 VAL A CA 1
ATOM 657 C C . VAL A 1 79 ? -13.488 -4.670 -2.635 1.00 93.06 79 VAL A C 1
ATOM 659 O O . VAL A 1 79 ? -14.011 -3.729 -2.044 1.00 93.06 79 VAL A O 1
ATOM 662 N N . GLY A 1 80 ? -12.332 -4.531 -3.286 1.00 92.12 80 GLY A N 1
ATOM 663 C CA . GLY A 1 80 ? -11.647 -3.247 -3.492 1.00 92.12 80 GLY A CA 1
ATOM 664 C C . GLY A 1 80 ? -10.553 -2.920 -2.472 1.00 92.12 80 GLY A C 1
ATOM 665 O O . GLY A 1 80 ? -9.888 -1.895 -2.593 1.00 92.12 80 GLY A O 1
ATOM 666 N N . HIS A 1 81 ? -10.320 -3.788 -1.488 1.00 94.62 81 HIS A N 1
ATOM 667 C CA . HIS A 1 81 ? -9.229 -3.647 -0.527 1.00 94.62 81 HIS A CA 1
ATOM 668 C C . HIS A 1 81 ? -8.728 -5.018 -0.054 1.00 94.62 81 HIS A C 1
ATOM 670 O O . HIS A 1 81 ? -9.366 -6.044 -0.279 1.00 94.62 81 HIS A O 1
ATOM 676 N N . ASN A 1 82 ? -7.563 -5.053 0.593 1.00 93.88 82 ASN A N 1
ATOM 677 C CA . ASN A 1 82 ? -6.981 -6.285 1.125 1.00 93.88 82 ASN A CA 1
ATOM 678 C C . ASN A 1 82 ? -7.092 -6.317 2.660 1.00 93.88 82 ASN A C 1
ATOM 680 O O . ASN A 1 82 ? -7.428 -5.320 3.293 1.00 93.88 82 ASN A O 1
ATOM 684 N N . ARG A 1 83 ? -6.756 -7.451 3.288 1.00 93.44 83 ARG A N 1
ATOM 685 C CA . ARG A 1 83 ? -6.812 -7.592 4.757 1.00 93.44 83 ARG A CA 1
ATOM 686 C C . ARG A 1 83 ? -5.986 -6.527 5.502 1.00 93.44 83 ARG A C 1
ATOM 688 O O . ARG A 1 83 ? -6.392 -6.118 6.583 1.00 93.44 83 ARG A O 1
ATOM 695 N N . ARG A 1 84 ? -4.851 -6.073 4.949 1.00 92.75 84 ARG A N 1
ATOM 696 C CA . ARG A 1 84 ? -3.988 -5.057 5.588 1.00 92.75 84 ARG A CA 1
ATOM 697 C C . ARG A 1 84 ? -4.605 -3.661 5.560 1.00 92.75 84 ARG A C 1
ATOM 699 O O . ARG A 1 84 ? -4.352 -2.877 6.463 1.00 92.75 84 ARG A O 1
ATOM 706 N N . THR A 1 85 ? -5.391 -3.347 4.535 1.00 94.00 85 THR A N 1
ATOM 707 C CA . THR A 1 85 ? -6.042 -2.041 4.367 1.00 94.00 85 THR A CA 1
ATOM 708 C C . THR A 1 85 ? -7.515 -2.050 4.776 1.00 94.00 85 THR A C 1
ATOM 710 O O . THR A 1 85 ? -8.228 -1.076 4.538 1.00 94.00 85 THR A O 1
ATOM 713 N N . CYS A 1 86 ? -7.981 -3.131 5.407 1.00 95.94 86 CYS A N 1
ATOM 714 C CA . CYS A 1 86 ? -9.357 -3.263 5.861 1.00 95.94 86 CYS A CA 1
ATOM 715 C C . CYS A 1 86 ? -9.686 -2.246 6.956 1.00 95.94 86 CYS A C 1
ATOM 717 O O . CYS A 1 86 ? -9.058 -2.229 8.016 1.00 95.94 86 CYS A O 1
ATOM 719 N N . LYS A 1 87 ? -10.703 -1.416 6.703 1.00 94.56 87 LYS A N 1
ATOM 720 C CA . LYS A 1 87 ? -11.171 -0.402 7.656 1.00 94.56 87 LYS A CA 1
ATOM 721 C C . LYS A 1 87 ? -11.783 -1.035 8.904 1.00 94.56 87 LYS A C 1
ATOM 723 O O . LYS A 1 87 ? -11.492 -0.561 9.992 1.00 94.56 87 LYS A O 1
ATOM 728 N N . VAL A 1 88 ? -12.544 -2.120 8.736 1.00 94.69 88 VAL A N 1
ATOM 729 C CA . VAL A 1 88 ? -13.192 -2.850 9.840 1.00 94.69 88 VAL A CA 1
ATOM 730 C C . VAL A 1 88 ? -12.140 -3.361 10.823 1.00 94.69 88 VAL A C 1
ATOM 732 O O . VAL A 1 88 ? -12.136 -2.955 11.980 1.00 94.69 88 VAL A O 1
ATOM 735 N N . LYS A 1 89 ? -11.154 -4.121 10.323 1.00 95.06 89 LYS A N 1
ATOM 736 C CA . LYS A 1 89 ? -10.035 -4.624 11.135 1.00 95.06 89 LYS A CA 1
ATOM 737 C C . LYS A 1 89 ? -9.296 -3.491 11.842 1.00 95.06 89 LYS A C 1
ATOM 739 O O . LYS A 1 89 ? -9.028 -3.574 13.030 1.00 95.06 89 LYS A O 1
ATOM 744 N N . LYS A 1 90 ? -9.000 -2.409 11.115 1.00 94.88 90 LYS A N 1
ATOM 745 C CA . LYS A 1 90 ? -8.287 -1.254 11.669 1.00 94.88 90 LYS A CA 1
ATOM 746 C C . LYS A 1 90 ? -9.072 -0.564 12.791 1.00 94.88 90 LYS A C 1
ATOM 748 O O . LYS A 1 90 ? -8.464 -0.100 13.749 1.00 94.88 90 LYS A O 1
ATOM 753 N N . GLN A 1 91 ? -10.394 -0.465 12.667 1.00 92.81 91 GLN A N 1
ATOM 754 C CA . GLN A 1 91 ? -11.255 0.126 13.693 1.00 92.81 91 GLN A CA 1
ATOM 755 C C . GLN A 1 91 ? -11.347 -0.764 14.933 1.00 92.81 91 GLN A C 1
ATOM 757 O O . GLN A 1 91 ? -11.225 -0.254 16.041 1.00 92.81 91 GLN A O 1
ATOM 762 N N . GLU A 1 92 ? -11.507 -2.074 14.756 1.00 95.44 92 GLU A N 1
ATOM 763 C CA . GLU A 1 92 ? -11.541 -3.036 15.863 1.00 95.44 92 GLU A CA 1
ATOM 764 C C . GLU A 1 92 ? -10.195 -3.112 16.591 1.00 95.44 92 GLU A C 1
ATOM 766 O O . GLU A 1 92 ? -10.166 -3.078 17.816 1.00 95.44 92 GLU A O 1
ATOM 771 N N . GLU A 1 93 ? -9.074 -3.110 15.864 1.00 94.56 93 GLU A N 1
ATOM 772 C CA . GLU A 1 93 ? -7.733 -3.051 16.459 1.00 94.56 93 GLU A CA 1
ATOM 773 C C . GLU A 1 93 ? -7.519 -1.749 17.242 1.00 94.56 93 GLU A C 1
ATOM 775 O O . GLU A 1 93 ? -6.997 -1.784 18.353 1.00 94.56 93 GLU A O 1
ATOM 780 N N . ALA A 1 94 ? -7.961 -0.605 16.710 1.00 94.00 94 ALA A N 1
ATOM 781 C CA . ALA A 1 94 ? -7.885 0.670 17.422 1.00 94.00 94 ALA A CA 1
ATOM 782 C C . ALA A 1 94 ? -8.782 0.692 18.672 1.00 94.00 94 ALA A C 1
ATOM 784 O O . ALA A 1 94 ? -8.385 1.229 19.706 1.00 94.00 94 ALA A O 1
ATOM 785 N N . ALA A 1 95 ? -9.975 0.097 18.596 1.00 95.50 95 ALA A N 1
ATOM 786 C CA . ALA A 1 95 ? -10.883 -0.024 19.730 1.00 95.50 95 ALA A CA 1
ATOM 787 C C . ALA A 1 95 ? -10.310 -0.943 20.818 1.00 95.50 95 ALA A C 1
ATOM 789 O O . ALA A 1 95 ? -10.372 -0.598 21.997 1.00 95.50 95 ALA A O 1
ATOM 790 N N . GLU A 1 96 ? -9.709 -2.070 20.439 1.00 95.75 96 GLU A N 1
ATOM 791 C CA . GLU A 1 96 ? -9.059 -2.987 21.376 1.00 95.75 96 GLU A CA 1
ATOM 792 C C . GLU A 1 96 ? -7.835 -2.338 22.024 1.00 95.75 96 GLU A C 1
ATOM 794 O O . GLU A 1 96 ? -7.682 -2.372 23.242 1.00 95.75 96 GLU A O 1
ATOM 799 N N . GLN A 1 97 ? -7.006 -1.642 21.243 1.00 95.38 97 GLN A N 1
ATOM 800 C CA . GLN A 1 97 ? -5.894 -0.862 21.785 1.00 95.38 97 GLN A CA 1
ATOM 801 C C . GLN A 1 97 ? -6.371 0.211 22.772 1.00 95.38 97 GLN A C 1
ATOM 803 O O . GLN A 1 97 ? -5.763 0.376 23.829 1.00 95.38 97 GLN A O 1
ATOM 808 N N . ALA A 1 98 ? -7.477 0.901 22.480 1.00 95.31 98 ALA A N 1
ATOM 809 C CA . ALA A 1 98 ? -8.065 1.872 23.398 1.00 95.31 98 ALA A CA 1
ATOM 810 C C . ALA A 1 98 ? -8.592 1.211 24.683 1.00 95.31 98 ALA A C 1
ATOM 812 O O . ALA A 1 98 ? -8.387 1.748 25.771 1.00 95.31 98 ALA A O 1
ATOM 813 N N . ARG A 1 99 ? -9.221 0.031 24.582 1.00 95.88 99 ARG A N 1
ATOM 814 C CA . ARG A 1 99 ? -9.678 -0.750 25.743 1.00 95.88 99 ARG A CA 1
ATOM 815 C C . ARG A 1 99 ? -8.516 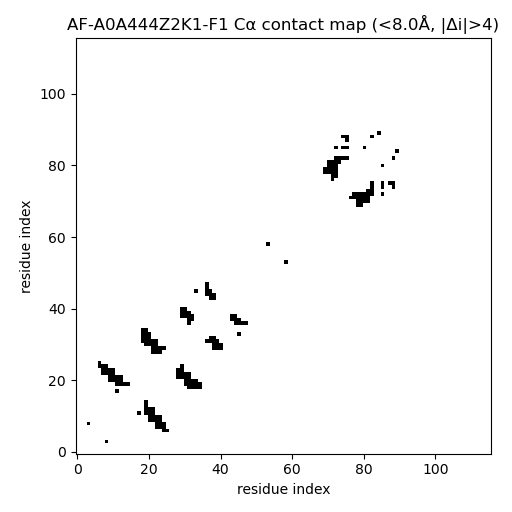-1.192 26.623 1.00 95.88 99 ARG A C 1
ATOM 817 O O . ARG A 1 99 ? -8.563 -0.987 27.833 1.00 95.88 99 ARG A O 1
ATOM 824 N N . LEU A 1 100 ? -7.458 -1.736 26.027 1.00 95.25 100 LEU A N 1
ATOM 825 C CA . LEU A 1 100 ? -6.243 -2.116 26.746 1.00 95.25 100 LEU A CA 1
ATOM 826 C C . LEU A 1 100 ? -5.600 -0.904 27.430 1.00 95.25 100 LEU A C 1
ATOM 828 O O . LEU A 1 100 ? -5.219 -0.994 28.594 1.00 95.25 100 LEU A O 1
ATOM 832 N N . MET A 1 101 ? -5.550 0.245 26.752 1.00 93.94 101 MET A N 1
ATOM 833 C CA . MET A 1 101 ? -5.025 1.483 27.329 1.00 93.94 101 MET A CA 1
ATOM 834 C C . MET A 1 101 ? -5.878 1.985 28.507 1.00 93.94 101 MET A C 1
ATOM 836 O O . MET A 1 101 ? -5.331 2.410 29.522 1.00 93.94 101 MET A O 1
ATOM 840 N N . GLN A 1 102 ? -7.209 1.892 28.422 1.00 94.19 102 GLN A N 1
ATOM 841 C CA . GLN A 1 102 ? -8.109 2.229 29.534 1.00 94.19 102 GLN A CA 1
ATOM 842 C C . GLN A 1 102 ? -7.933 1.289 30.733 1.00 94.19 102 GLN A C 1
ATOM 844 O O . GLN A 1 102 ? -7.884 1.753 31.871 1.00 94.19 102 GLN A O 1
ATOM 849 N N . LEU A 1 103 ? -7.798 -0.018 30.491 1.00 93.44 103 LEU A N 1
ATOM 850 C CA . LEU A 1 103 ? -7.551 -1.005 31.546 1.00 93.44 103 LEU A CA 1
ATOM 851 C C . LEU A 1 103 ? -6.204 -0.769 32.240 1.00 93.44 103 LEU A C 1
ATOM 853 O O . LEU A 1 103 ? -6.135 -0.814 33.465 1.00 93.44 103 LEU A O 1
ATOM 857 N N . GLN A 1 104 ? -5.148 -0.461 31.481 1.00 91.06 104 GLN A N 1
ATOM 858 C CA . GLN A 1 104 ? -3.837 -0.117 32.041 1.00 91.06 104 GLN A CA 1
ATOM 859 C C . GLN A 1 104 ? -3.908 1.113 32.956 1.00 91.06 104 GLN A C 1
ATOM 861 O O . GLN A 1 104 ? -3.335 1.095 34.042 1.00 91.06 104 GLN A O 1
ATOM 866 N N . LEU A 1 105 ? -4.649 2.153 32.561 1.00 88.25 105 LEU A N 1
ATOM 867 C CA . LEU A 1 105 ? -4.865 3.340 33.397 1.00 88.25 105 LEU A CA 1
ATOM 868 C C . LEU A 1 105 ? -5.628 3.008 34.690 1.00 88.25 105 LEU A C 1
ATOM 870 O O . LEU A 1 105 ? -5.276 3.516 35.752 1.00 88.25 105 LEU A O 1
ATOM 874 N N . ALA A 1 106 ? -6.639 2.138 34.621 1.00 82.81 106 ALA A N 1
ATOM 875 C CA . ALA A 1 106 ? -7.419 1.728 35.789 1.00 82.81 106 ALA A CA 1
ATOM 876 C C . ALA A 1 106 ? -6.595 0.917 36.806 1.00 82.81 106 ALA A C 1
ATOM 878 O O . ALA A 1 106 ? -6.760 1.112 38.007 1.00 82.81 106 ALA A O 1
ATOM 879 N N . VAL A 1 107 ? -5.677 0.058 36.343 1.00 76.88 107 VAL A N 1
ATOM 880 C CA . VAL A 1 107 ? -4.751 -0.692 37.215 1.00 76.88 107 VAL A CA 1
ATOM 881 C C . VAL A 1 107 ? -3.777 0.240 37.943 1.00 76.88 107 VAL A C 1
ATOM 883 O O . VAL A 1 107 ? -3.456 0.003 39.100 1.00 76.88 107 VAL A O 1
ATOM 886 N N . VAL A 1 108 ? -3.327 1.325 37.306 1.00 70.25 108 VAL A N 1
ATOM 887 C CA . VAL A 1 108 ? -2.431 2.310 37.945 1.00 70.25 108 VAL A CA 1
ATOM 888 C C . VAL A 1 108 ? -3.166 3.174 38.982 1.00 70.25 108 VAL A C 1
ATOM 890 O O . VAL A 1 108 ? -2.547 3.674 39.916 1.00 70.25 108 VAL A O 1
ATOM 893 N N . ALA A 1 109 ? -4.483 3.347 38.843 1.00 62.34 109 ALA A N 1
ATOM 894 C CA . ALA A 1 109 ? -5.290 4.198 39.715 1.00 62.34 109 ALA A CA 1
ATOM 895 C C . ALA A 1 109 ? -5.779 3.515 41.009 1.00 62.34 109 ALA A C 1
ATOM 897 O O . ALA A 1 109 ? -6.445 4.173 41.810 1.00 62.34 109 ALA A O 1
ATOM 898 N N . THR A 1 110 ? -5.476 2.232 41.248 1.00 57.16 110 THR A N 1
ATOM 899 C CA . THR A 1 110 ? -5.778 1.605 42.544 1.00 57.16 110 THR A CA 1
ATOM 900 C C . THR A 1 110 ? -4.838 2.177 43.611 1.00 57.16 110 THR A C 1
ATOM 902 O O . THR A 1 110 ? -3.623 2.004 43.479 1.00 57.16 110 THR A O 1
ATOM 905 N N . PRO A 1 111 ? -5.340 2.848 44.665 1.00 56.62 111 PRO A N 1
ATOM 906 C CA . PRO A 1 111 ? -4.497 3.271 45.773 1.00 56.62 111 PRO A CA 1
ATOM 907 C C . PRO A 1 111 ? -3.916 2.019 46.426 1.00 56.62 111 PRO A C 1
ATOM 909 O O . PRO A 1 111 ? -4.673 1.137 46.830 1.00 56.62 111 PRO A O 1
ATOM 912 N N . ALA A 1 112 ? -2.589 1.938 46.505 1.00 59.44 112 ALA A N 1
ATOM 913 C CA . ALA A 1 112 ? -1.920 0.978 47.367 1.00 59.44 112 ALA A CA 1
ATOM 914 C C . ALA A 1 112 ? -2.430 1.202 48.798 1.00 59.44 112 ALA A C 1
ATOM 916 O O . ALA A 1 112 ? -2.222 2.272 49.366 1.00 59.44 112 ALA A O 1
ATOM 917 N N . ASP A 1 113 ? -3.185 0.224 49.288 1.00 51.12 113 ASP A N 1
ATOM 918 C CA . ASP A 1 113 ? -3.519 -0.055 50.680 1.00 51.12 113 ASP A CA 1
ATOM 919 C C . ASP A 1 113 ? -3.508 1.148 51.633 1.00 51.12 113 ASP A C 1
ATOM 921 O O . ASP A 1 113 ? -2.543 1.436 52.339 1.00 51.12 113 ASP A O 1
ATOM 925 N N . ALA A 1 114 ? -4.670 1.792 51.738 1.00 55.38 114 ALA A N 1
ATOM 926 C CA . ALA A 1 114 ? -5.065 2.473 52.961 1.00 55.38 114 ALA A CA 1
ATOM 927 C C . ALA A 1 114 ? -5.338 1.420 54.056 1.00 55.38 114 ALA A C 1
ATOM 929 O O . ALA A 1 114 ? -6.495 1.119 54.342 1.00 55.38 114 ALA A O 1
ATOM 930 N N . ASN A 1 115 ? -4.293 0.807 54.626 1.00 59.16 115 ASN A N 1
ATOM 931 C CA . ASN A 1 115 ? -4.397 0.077 55.893 1.00 59.16 115 ASN A CA 1
ATOM 932 C C . ASN A 1 115 ? -3.020 -0.166 56.544 1.00 59.16 115 ASN A C 1
ATOM 934 O O . ASN A 1 115 ? -2.335 -1.120 56.180 1.00 59.16 115 ASN A O 1
ATOM 938 N N . ALA A 1 116 ? -2.649 0.709 57.488 1.00 41.47 116 ALA A N 1
ATOM 939 C CA . ALA A 1 116 ? -1.918 0.457 58.746 1.00 41.47 116 ALA A CA 1
ATOM 940 C C . ALA A 1 116 ? -1.271 1.754 59.257 1.00 41.47 116 ALA A C 1
ATOM 942 O O . ALA A 1 116 ? -0.376 2.288 58.565 1.00 41.47 116 ALA A O 1
#